Protein AF-F3FXC4-F1 (afdb_monomer)

Foldseek 3Di:
DDPVVVVVVVVPFDPPPDDDQQQDQQRQADAQVRAPADRDHSVRQQVVQVVDVSGPNPDRYDHDDGPVRD

Secondary structure (DSSP, 8-state):
--HHHHHHHHTT------PPP-PPTT-SS--GGG-TT----HHHHHHHHTTSTTGGGG-----PPPTT--

Sequence (70 aa):
PTLAALAAAVGGGTEVVVPANLIPERCEHITPDLLPLISLTQAQIDRVVKHVPGGAANVQDIYPLAPLQA

Organism: NCBI:txid629262

Solvent-accessible surface area (backbone atoms only — not comparable to full-atom values): 4639 Å² total; per-residue (Å²): 139,52,74,69,62,53,51,65,68,57,73,71,68,74,84,74,82,77,73,83,81,61,53,52,90,60,30,78,72,78,53,50,88,48,32,90,76,44,97,52,54,58,72,55,46,53,56,55,31,72,74,38,82,75,31,36,39,62,51,65,80,75,76,71,79,54,91,88,71,114

Mean predicted aligned error: 9.83 Å

pLDDT: mean 78.46, std 13.42, range [51.88, 93.19]

Radius of gyration: 15.81 Å; Cα contacts (8 Å, |Δi|>4): 56; chains: 1; bounding box: 39×22×37 Å

Structure (mmCIF, N/CA/C/O backbone):
data_AF-F3FXC4-F1
#
_entry.id   AF-F3FXC4-F1
#
loop_
_atom_site.group_PDB
_atom_site.id
_atom_site.type_symbol
_atom_site.label_atom_id
_atom_site.label_alt_id
_atom_site.label_comp_id
_atom_site.label_asym_id
_atom_site.label_entity_id
_atom_site.label_seq_id
_atom_site.pdbx_PDB_ins_code
_atom_site.Cartn_x
_atom_site.Cartn_y
_atom_site.Cartn_z
_atom_site.occupancy
_atom_site.B_iso_or_equiv
_atom_site.auth_seq_id
_atom_site.auth_comp_id
_atom_site.auth_asym_id
_atom_site.auth_atom_id
_atom_site.pdbx_PDB_model_num
ATOM 1 N N . PRO A 1 1 ? 27.760 14.193 -19.371 1.00 52.62 1 PRO A N 1
ATOM 2 C CA . PRO A 1 1 ? 26.896 13.102 -19.888 1.00 52.62 1 PRO A CA 1
ATOM 3 C C . PRO A 1 1 ? 26.159 13.523 -21.173 1.00 52.62 1 PRO A C 1
ATOM 5 O O . PRO A 1 1 ? 25.807 14.690 -21.310 1.00 52.62 1 PRO A O 1
ATOM 8 N N . THR A 1 2 ? 25.970 12.602 -22.123 1.00 74.88 2 THR A N 1
ATOM 9 C CA . THR A 1 2 ? 25.203 12.839 -23.362 1.00 74.88 2 THR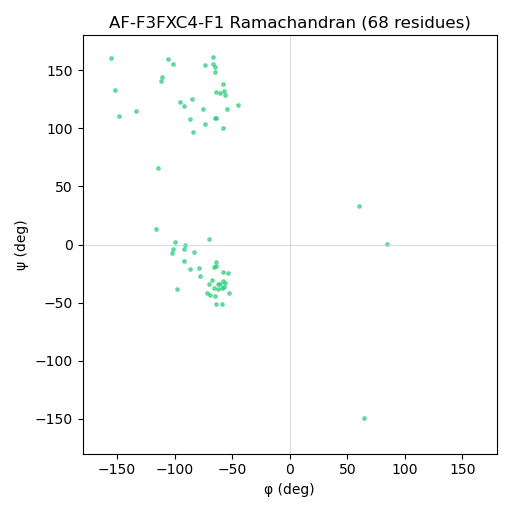 A CA 1
ATOM 10 C C . THR A 1 2 ? 23.808 12.226 -23.244 1.00 74.88 2 THR A C 1
ATOM 12 O O . THR A 1 2 ? 23.612 11.266 -22.498 1.00 74.88 2 THR A O 1
ATOM 15 N N . LEU A 1 3 ? 22.836 12.744 -24.000 1.00 61.84 3 LEU A N 1
ATOM 16 C CA . LEU A 1 3 ? 21.474 12.192 -24.026 1.00 61.84 3 LEU A CA 1
ATOM 17 C C . LEU A 1 3 ? 21.453 10.706 -24.435 1.00 61.84 3 LEU A C 1
ATOM 19 O O . LEU A 1 3 ? 20.647 9.940 -23.918 1.00 61.84 3 LEU A O 1
ATOM 23 N N . ALA A 1 4 ? 22.393 10.275 -25.281 1.00 62.84 4 ALA A N 1
ATOM 24 C CA . ALA A 1 4 ? 22.550 8.876 -25.677 1.00 62.84 4 ALA A CA 1
ATOM 25 C C . ALA A 1 4 ? 22.979 7.961 -24.514 1.00 62.84 4 ALA A C 1
ATOM 27 O O . ALA A 1 4 ? 22.493 6.838 -24.404 1.00 62.84 4 ALA A O 1
ATOM 28 N N . ALA A 1 5 ? 23.847 8.444 -23.618 1.00 61.59 5 ALA A N 1
ATOM 29 C CA . ALA A 1 5 ? 24.266 7.681 -22.442 1.00 61.59 5 ALA A CA 1
ATOM 30 C C . ALA A 1 5 ? 23.128 7.535 -21.416 1.00 61.59 5 ALA A C 1
ATOM 32 O O . ALA A 1 5 ? 23.007 6.493 -20.779 1.00 61.59 5 AL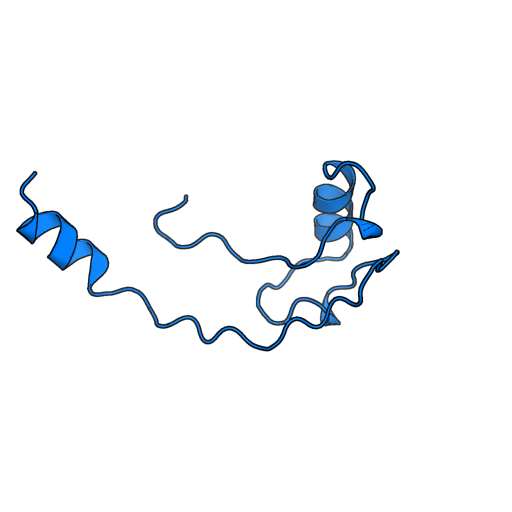A A O 1
ATOM 33 N N . LEU A 1 6 ? 22.264 8.552 -21.296 1.00 56.62 6 LEU A N 1
ATOM 34 C CA . LEU A 1 6 ? 21.061 8.478 -20.466 1.00 56.62 6 LEU A CA 1
ATOM 35 C C . LEU A 1 6 ? 20.024 7.512 -21.066 1.00 56.62 6 LEU A C 1
ATOM 37 O O . LEU A 1 6 ? 19.478 6.682 -20.349 1.00 56.62 6 LEU A O 1
ATOM 41 N N . ALA A 1 7 ? 19.805 7.556 -22.385 1.00 63.03 7 ALA A N 1
ATOM 42 C CA . ALA A 1 7 ? 18.878 6.659 -23.079 1.00 63.03 7 ALA A CA 1
ATOM 43 C C . ALA A 1 7 ? 19.285 5.175 -22.967 1.00 63.03 7 ALA A C 1
ATOM 45 O O . ALA A 1 7 ? 18.429 4.318 -22.760 1.00 63.03 7 ALA A O 1
ATOM 46 N N . ALA A 1 8 ? 20.586 4.871 -23.028 1.00 62.59 8 ALA A N 1
ATOM 47 C CA . ALA A 1 8 ? 21.097 3.511 -22.850 1.00 62.59 8 ALA A CA 1
ATOM 48 C C . ALA A 1 8 ? 20.916 2.976 -21.414 1.00 62.59 8 ALA A C 1
ATOM 50 O O . ALA A 1 8 ? 20.728 1.777 -21.234 1.00 62.59 8 ALA A O 1
ATOM 51 N N . ALA A 1 9 ? 20.933 3.850 -20.402 1.00 60.75 9 ALA A N 1
ATOM 52 C CA . ALA A 1 9 ? 20.692 3.474 -19.006 1.00 60.75 9 ALA A CA 1
ATOM 53 C C . ALA A 1 9 ? 19.197 3.273 -18.685 1.00 60.75 9 ALA A C 1
ATOM 55 O O . ALA A 1 9 ? 18.857 2.506 -17.788 1.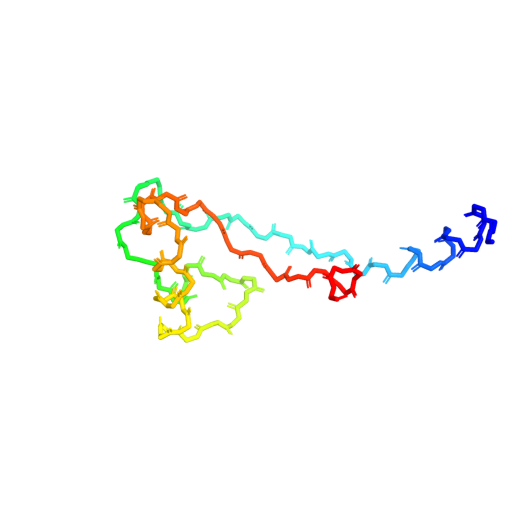00 60.75 9 ALA A O 1
ATOM 56 N N . VAL A 1 10 ? 18.304 3.942 -19.424 1.00 60.59 10 VAL A N 1
ATOM 57 C CA . VAL A 1 10 ? 16.841 3.864 -19.247 1.00 60.59 10 VAL A CA 1
ATOM 58 C C . VAL A 1 10 ? 16.217 2.696 -20.034 1.00 60.59 10 VAL A C 1
ATOM 60 O O . VAL A 1 10 ? 15.150 2.212 -19.667 1.00 60.59 10 VAL A O 1
ATOM 63 N N . GLY A 1 11 ? 16.891 2.179 -21.069 1.00 51.88 11 GLY A N 1
ATOM 64 C CA . GLY A 1 11 ? 16.391 1.108 -21.948 1.00 51.88 11 GLY A CA 1
ATOM 65 C C . GLY A 1 11 ? 16.277 -0.299 -21.337 1.00 51.88 11 GLY A C 1
ATOM 66 O O . GLY A 1 11 ? 15.970 -1.240 -22.062 1.00 51.88 11 GLY A O 1
ATOM 67 N N . GLY A 1 12 ? 16.532 -0.458 -20.035 1.00 53.84 12 GLY A N 1
ATOM 68 C CA . GLY A 1 12 ? 16.432 -1.732 -19.310 1.00 53.84 12 GLY A CA 1
ATOM 69 C C . GLY A 1 12 ? 15.360 -1.754 -18.218 1.00 53.84 12 GLY A C 1
ATOM 70 O O . GLY A 1 12 ? 15.393 -2.635 -17.363 1.00 53.84 12 GLY A O 1
ATOM 71 N N . GLY A 1 13 ? 14.455 -0.771 -18.188 1.00 54.62 13 GLY A N 1
ATOM 72 C CA . GLY A 1 13 ? 13.366 -0.743 -17.216 1.00 54.62 13 GLY A CA 1
ATOM 73 C C . GLY A 1 13 ? 12.420 -1.914 -17.449 1.00 54.62 13 GLY A C 1
ATOM 74 O O . GLY A 1 13 ? 11.698 -1.923 -18.441 1.00 54.62 13 GLY A O 1
ATOM 75 N N . THR A 1 14 ? 12.433 -2.901 -16.552 1.00 56.38 14 THR A N 1
ATOM 76 C CA . THR A 1 14 ? 11.405 -3.942 -16.470 1.00 56.38 14 THR A CA 1
ATOM 77 C C . THR A 1 14 ? 10.040 -3.268 -16.579 1.00 56.38 14 THR A C 1
ATOM 79 O O . THR A 1 14 ? 9.733 -2.400 -15.761 1.00 56.38 14 THR A O 1
ATOM 82 N N . GLU A 1 15 ? 9.240 -3.621 -17.587 1.00 56.34 15 GLU A N 1
ATOM 83 C CA . GLU A 1 15 ? 7.836 -3.211 -17.646 1.00 56.34 15 GLU A CA 1
ATOM 84 C C . GLU A 1 15 ? 7.158 -3.737 -16.379 1.00 56.34 15 GLU A C 1
ATOM 86 O O . GLU A 1 15 ? 6.8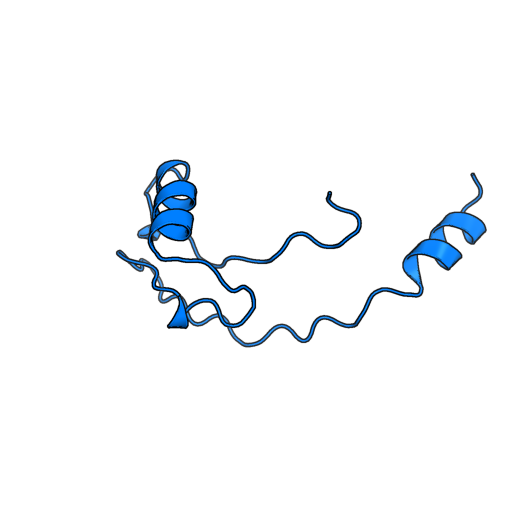72 -4.928 -16.245 1.00 56.34 15 GLU A O 1
ATOM 91 N N . VAL A 1 16 ? 6.978 -2.859 -15.393 1.00 61.41 16 VAL A N 1
ATOM 92 C CA . VAL A 1 16 ? 6.241 -3.192 -14.180 1.00 61.41 16 VAL A CA 1
ATOM 93 C C . VAL A 1 16 ? 4.780 -3.238 -14.591 1.00 61.41 16 VAL A C 1
ATOM 95 O O . VAL A 1 16 ? 4.156 -2.204 -14.817 1.00 61.41 16 VAL A O 1
ATOM 98 N N . VAL A 1 17 ? 4.242 -4.447 -14.739 1.00 64.31 17 VAL A N 1
ATOM 99 C CA . VAL A 1 17 ? 2.804 -4.643 -14.921 1.00 64.31 17 VAL A CA 1
ATOM 100 C C . VAL A 1 17 ? 2.124 -4.160 -13.646 1.00 64.31 17 VAL A C 1
ATOM 102 O O . VAL A 1 17 ? 2.260 -4.782 -12.594 1.00 64.31 17 VAL A O 1
ATOM 105 N N . VAL A 1 18 ? 1.430 -3.027 -13.739 1.00 67.06 18 VAL A N 1
ATOM 106 C CA . VAL A 1 18 ? 0.687 -2.435 -12.627 1.00 67.06 18 VAL A CA 1
ATOM 107 C C . VAL A 1 18 ? -0.713 -3.068 -12.595 1.00 67.06 18 VAL A C 1
ATOM 109 O O . VAL A 1 18 ? -1.508 -2.804 -13.500 1.00 67.06 18 VAL A O 1
ATOM 112 N N . PRO A 1 19 ? -1.033 -3.941 -11.620 1.00 71.25 19 PRO A N 1
ATOM 113 C CA . PRO A 1 19 ? -2.379 -4.448 -11.419 1.00 71.25 19 PRO A CA 1
ATOM 114 C C . PRO A 1 19 ? -3.307 -3.315 -10.971 1.00 71.25 19 PRO A C 1
ATOM 116 O O . PRO A 1 19 ? -2.863 -2.269 -10.497 1.00 71.25 19 PRO A O 1
ATOM 119 N N . ALA A 1 20 ? -4.612 -3.537 -11.115 1.00 77.94 20 ALA A N 1
ATOM 120 C CA . ALA A 1 20 ? -5.605 -2.592 -10.630 1.00 77.94 20 ALA A CA 1
ATOM 121 C C . ALA A 1 20 ? -5.438 -2.360 -9.123 1.00 77.94 20 ALA A C 1
ATOM 123 O O . ALA A 1 20 ? -5.233 -3.301 -8.354 1.00 77.94 20 ALA A O 1
ATOM 124 N N . ASN A 1 21 ? -5.558 -1.099 -8.728 1.00 78.12 21 ASN A N 1
ATOM 125 C CA . ASN A 1 21 ? -5.560 -0.689 -7.338 1.00 78.12 21 ASN A CA 1
ATOM 126 C C . ASN A 1 21 ? -6.728 -1.350 -6.588 1.00 78.12 21 ASN A C 1
ATOM 128 O O . ASN A 1 21 ? -7.869 -1.322 -7.054 1.00 78.12 21 ASN A O 1
ATOM 132 N N . LEU A 1 22 ? -6.426 -1.954 -5.438 1.00 84.69 22 LEU A N 1
ATOM 133 C CA . LEU A 1 22 ? -7.397 -2.654 -4.600 1.00 84.69 22 LEU A CA 1
ATOM 134 C C . LEU A 1 22 ? -7.831 -1.839 -3.375 1.00 84.69 22 LEU A C 1
ATOM 136 O O . LEU A 1 22 ? -8.749 -2.265 -2.677 1.00 84.69 22 LEU A O 1
ATOM 140 N N . ILE A 1 23 ? -7.206 -0.688 -3.097 1.00 85.38 23 ILE A N 1
ATOM 141 C CA . ILE A 1 23 ? -7.545 0.165 -1.955 1.00 85.38 23 ILE A CA 1
ATOM 142 C C . ILE A 1 23 ? -8.853 0.918 -2.259 1.00 85.38 23 ILE A C 1
ATOM 144 O O . ILE A 1 23 ? -8.895 1.733 -3.184 1.00 85.38 23 ILE A O 1
ATOM 148 N N . PRO A 1 24 ? -9.934 0.685 -1.491 1.00 83.06 24 PRO A N 1
ATOM 149 C CA . PRO A 1 24 ? -11.190 1.404 -1.673 1.00 83.06 24 PRO A CA 1
ATOM 150 C C . PRO A 1 24 ? -11.052 2.889 -1.327 1.00 83.06 24 PRO A C 1
ATOM 152 O O . PRO A 1 24 ? -10.243 3.273 -0.478 1.00 83.06 24 PRO A O 1
ATOM 155 N N . GLU A 1 25 ? -11.914 3.728 -1.903 1.00 78.62 25 GLU A N 1
ATOM 156 C CA . GLU A 1 25 ? -11.987 5.129 -1.491 1.00 78.62 25 GLU A CA 1
ATOM 157 C C . GLU A 1 25 ? -12.276 5.238 0.012 1.00 78.62 25 GLU A C 1
ATOM 159 O O . GLU A 1 25 ? -13.196 4.603 0.532 1.00 78.62 25 GLU A O 1
ATOM 164 N N . ARG A 1 26 ? -11.494 6.075 0.708 1.00 80.00 26 ARG A N 1
ATOM 165 C CA . ARG A 1 26 ? -11.588 6.300 2.162 1.00 80.00 26 ARG A CA 1
ATOM 166 C C . ARG A 1 26 ? -11.350 5.040 3.002 1.00 80.00 26 ARG A C 1
ATOM 168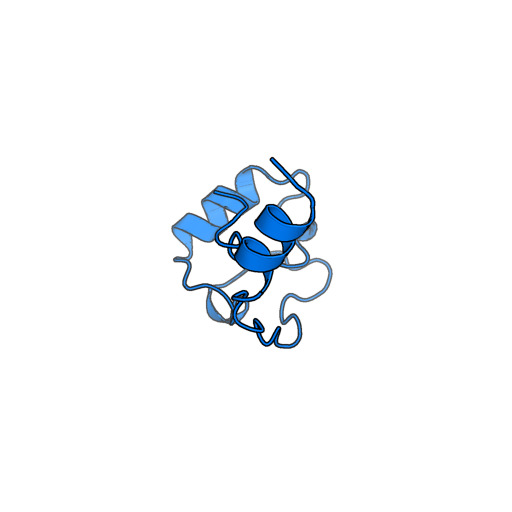 O O . ARG A 1 26 ? -11.931 4.900 4.075 1.00 80.00 26 ARG A O 1
ATOM 175 N N . CYS A 1 27 ? -10.485 4.140 2.537 1.00 86.06 27 CYS A N 1
ATOM 176 C CA . CYS A 1 27 ? -10.064 2.973 3.303 1.00 86.06 27 CYS A CA 1
ATOM 177 C C . CYS A 1 27 ? -9.517 3.382 4.684 1.00 86.06 27 CYS A C 1
ATOM 179 O O . CYS A 1 27 ? -8.507 4.072 4.782 1.00 86.06 27 CYS A O 1
ATOM 181 N N . GLU A 1 28 ? -10.167 2.956 5.767 1.00 87.56 28 GLU A N 1
ATOM 182 C CA . GLU A 1 28 ? -9.709 3.279 7.128 1.00 87.56 28 GLU A CA 1
ATOM 183 C C . GLU A 1 28 ? -8.535 2.403 7.584 1.00 87.56 28 GLU A C 1
ATOM 185 O O . GLU A 1 28 ? -7.792 2.778 8.493 1.00 87.56 28 GLU A O 1
ATOM 190 N N . HIS A 1 29 ? -8.345 1.243 6.949 1.00 89.81 29 HIS A N 1
ATOM 191 C CA . HIS A 1 29 ? -7.301 0.296 7.311 1.00 89.81 29 HIS A CA 1
ATOM 192 C C . HIS A 1 29 ? -6.790 -0.474 6.092 1.00 89.81 29 HIS A C 1
ATOM 194 O O . HIS A 1 29 ? -7.489 -1.322 5.538 1.00 89.81 29 HIS A O 1
ATOM 200 N N . ILE A 1 30 ? -5.552 -0.185 5.694 1.00 91.81 30 ILE A N 1
ATOM 201 C CA . ILE A 1 30 ? -4.885 -0.855 4.575 1.00 91.81 30 ILE A CA 1
ATOM 202 C C . ILE A 1 30 ? -4.247 -2.139 5.089 1.00 91.81 30 ILE A C 1
ATOM 204 O O . ILE A 1 30 ? -3.442 -2.097 6.021 1.00 91.81 30 ILE A O 1
ATOM 208 N N . THR A 1 31 ? -4.579 -3.261 4.460 1.00 91.81 31 THR A N 1
ATOM 209 C CA . THR A 1 31 ? -3.996 -4.571 4.760 1.00 91.81 31 THR A CA 1
ATOM 210 C C . THR A 1 31 ? -3.016 -5.000 3.661 1.00 91.81 31 THR A C 1
ATOM 212 O O . THR A 1 31 ? -3.097 -4.493 2.539 1.00 91.81 31 THR A O 1
ATOM 215 N N . PRO A 1 32 ? -2.093 -5.943 3.938 1.00 89.94 32 PRO A N 1
ATOM 216 C CA . PRO A 1 32 ? -1.135 -6.434 2.946 1.00 89.94 32 PRO A CA 1
ATOM 217 C C . PRO A 1 32 ? -1.786 -6.987 1.673 1.00 89.94 32 PRO A C 1
ATOM 219 O O . PRO A 1 32 ? -1.241 -6.814 0.588 1.00 89.94 32 PRO A O 1
ATOM 222 N N . ASP A 1 33 ? -2.970 -7.593 1.787 1.00 88.38 33 ASP A N 1
ATOM 223 C CA . ASP A 1 33 ? -3.693 -8.173 0.649 1.00 88.38 33 ASP A CA 1
ATOM 224 C C . ASP A 1 33 ? -4.165 -7.117 -0.366 1.00 88.38 33 ASP A C 1
ATOM 226 O O . ASP A 1 33 ? -4.424 -7.440 -1.524 1.00 88.38 33 ASP A O 1
ATOM 230 N N . LEU A 1 34 ? -4.250 -5.846 0.045 1.00 87.19 34 LEU A N 1
ATOM 231 C CA . LEU A 1 34 ? -4.582 -4.723 -0.837 1.00 87.19 34 LEU A CA 1
ATOM 232 C C . LEU A 1 34 ? -3.367 -4.196 -1.612 1.00 87.19 34 LEU A C 1
ATOM 234 O O . LEU A 1 34 ? -3.530 -3.325 -2.463 1.00 87.19 34 LEU A O 1
ATOM 238 N N . LEU A 1 35 ? -2.160 -4.700 -1.323 1.00 87.19 35 LEU A N 1
ATOM 239 C CA . LEU A 1 35 ? -0.890 -4.221 -1.872 1.00 87.19 35 LEU A CA 1
ATOM 240 C C . LEU A 1 35 ? -0.227 -5.287 -2.766 1.00 87.19 35 LEU A C 1
ATOM 242 O O . LEU A 1 35 ? 0.863 -5.770 -2.456 1.00 87.19 35 LEU A O 1
ATOM 246 N N . PRO A 1 36 ? -0.827 -5.655 -3.914 1.00 82.94 36 PRO A N 1
ATOM 247 C CA . PRO A 1 36 ? -0.324 -6.740 -4.766 1.00 82.94 36 PRO A CA 1
ATOM 248 C C . PRO A 1 36 ? 1.059 -6.453 -5.374 1.00 82.94 36 PRO A C 1
ATOM 250 O O . PRO A 1 36 ? 1.715 -7.356 -5.888 1.00 82.94 36 PRO A O 1
ATOM 253 N N . LEU A 1 37 ? 1.501 -5.195 -5.329 1.00 82.19 37 LEU A N 1
ATOM 254 C CA . LEU A 1 37 ? 2.755 -4.719 -5.906 1.00 82.19 37 LEU A CA 1
ATOM 255 C C . LEU A 1 37 ? 3.942 -4.737 -4.944 1.00 82.19 37 LEU A C 1
ATOM 257 O O . LEU A 1 37 ? 5.081 -4.580 -5.385 1.00 82.19 37 LEU A O 1
ATOM 261 N N . ILE A 1 38 ? 3.702 -4.887 -3.640 1.00 84.50 38 ILE A N 1
ATOM 262 C CA . ILE A 1 38 ? 4.756 -4.815 -2.631 1.00 84.50 38 ILE A CA 1
ATOM 263 C C . ILE A 1 38 ? 4.408 -5.662 -1.410 1.00 84.50 38 ILE A C 1
ATOM 265 O O . ILE A 1 38 ? 3.326 -5.575 -0.841 1.00 84.50 38 ILE A O 1
ATOM 269 N N . SER A 1 39 ? 5.368 -6.457 -0.944 1.00 86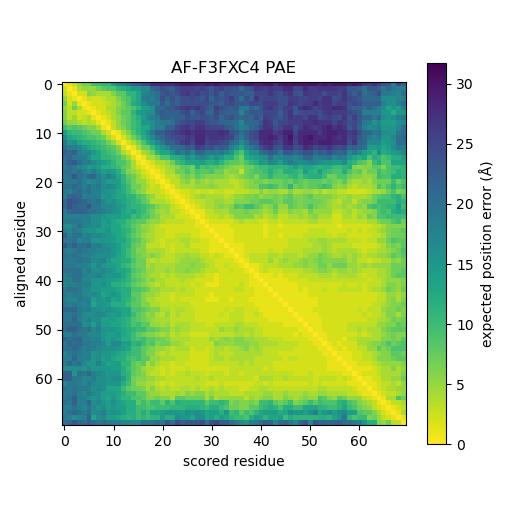.88 39 SER A N 1
ATOM 270 C CA . SER A 1 39 ? 5.212 -7.211 0.298 1.00 86.88 39 SER A CA 1
ATOM 271 C C . SER A 1 39 ? 5.567 -6.332 1.498 1.00 86.88 39 SER A C 1
ATOM 273 O O . SER A 1 39 ? 6.738 -6.199 1.855 1.00 86.88 39 SER A O 1
ATOM 275 N N . LEU A 1 40 ? 4.553 -5.734 2.128 1.00 88.56 40 LEU A N 1
ATOM 276 C CA . LEU A 1 40 ? 4.686 -5.021 3.401 1.00 88.56 40 LEU A CA 1
ATOM 277 C C . LEU A 1 40 ? 3.970 -5.772 4.523 1.00 88.56 40 LEU A C 1
ATOM 279 O O . LEU A 1 40 ? 2.874 -6.298 4.355 1.00 88.56 40 LEU A O 1
ATOM 283 N N . THR A 1 41 ? 4.580 -5.782 5.703 1.00 92.62 41 THR A N 1
ATOM 284 C CA . THR A 1 41 ? 3.901 -6.195 6.937 1.00 92.62 41 THR A CA 1
ATOM 285 C C . THR A 1 41 ? 2.922 -5.115 7.391 1.00 92.62 41 THR A C 1
ATOM 287 O O . THR A 1 41 ? 3.153 -3.929 7.151 1.00 92.62 41 THR A O 1
ATOM 290 N N . GLN A 1 42 ? 1.881 -5.495 8.140 1.00 92.00 42 GLN A N 1
ATOM 291 C CA . GLN A 1 42 ? 0.931 -4.529 8.709 1.00 92.00 42 GLN A CA 1
ATOM 292 C C . GLN A 1 42 ? 1.640 -3.417 9.500 1.00 92.00 42 GLN A C 1
ATOM 294 O O . GLN A 1 42 ? 1.351 -2.241 9.321 1.00 92.00 42 GLN A O 1
ATOM 299 N N . ALA A 1 43 ? 2.660 -3.764 10.293 1.00 93.19 43 ALA A N 1
ATOM 300 C CA . ALA A 1 43 ? 3.426 -2.786 11.064 1.00 93.19 43 ALA A CA 1
ATOM 301 C C . ALA A 1 43 ? 4.174 -1.762 10.184 1.00 93.19 43 ALA A C 1
ATOM 303 O O . ALA A 1 43 ? 4.326 -0.601 10.573 1.00 93.19 43 ALA A O 1
ATOM 304 N N . GLN A 1 44 ? 4.654 -2.172 9.005 1.00 93.12 44 GLN A N 1
ATOM 305 C CA . GLN A 1 44 ? 5.277 -1.258 8.042 1.00 93.12 44 GLN A CA 1
ATOM 306 C C . GLN A 1 44 ? 4.232 -0.353 7.385 1.00 93.12 44 GLN A C 1
ATOM 308 O O . GLN A 1 44 ? 4.477 0.847 7.274 1.00 93.12 44 GLN A O 1
ATOM 313 N N . ILE A 1 45 ? 3.069 -0.901 7.019 1.00 92.75 45 ILE A N 1
ATOM 314 C CA . ILE A 1 45 ? 1.946 -0.133 6.464 1.00 92.75 45 ILE A CA 1
ATOM 315 C C . ILE A 1 45 ? 1.504 0.935 7.469 1.00 92.75 45 ILE A C 1
ATOM 317 O O . ILE A 1 45 ? 1.497 2.121 7.145 1.00 92.75 45 ILE A O 1
ATOM 321 N N . ASP A 1 46 ? 1.258 0.548 8.721 1.00 92.06 46 ASP A N 1
ATOM 322 C CA . ASP A 1 46 ? 0.848 1.462 9.789 1.00 92.06 46 ASP A CA 1
ATOM 323 C C . ASP A 1 46 ? 1.881 2.571 10.014 1.00 92.06 46 ASP A C 1
ATOM 325 O O . 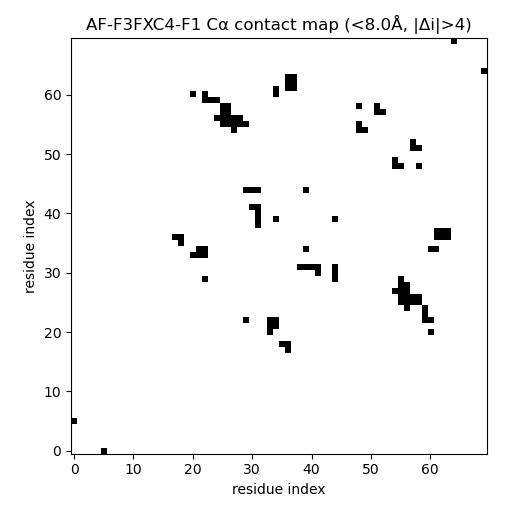ASP A 1 46 ? 1.534 3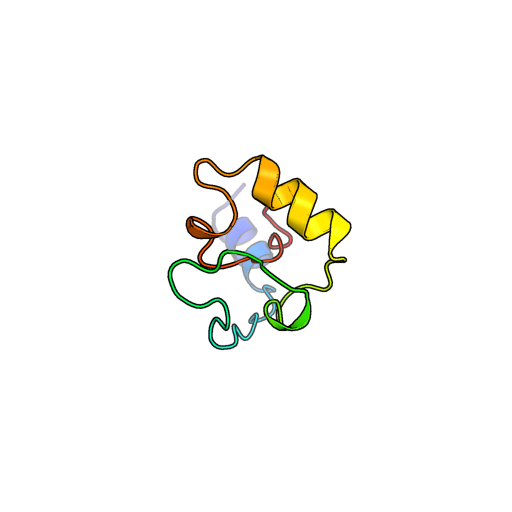.725 10.277 1.00 92.06 46 ASP A O 1
ATOM 329 N N . ARG A 1 47 ? 3.176 2.245 9.908 1.00 92.38 47 ARG A N 1
ATOM 330 C CA . ARG A 1 47 ? 4.244 3.241 10.015 1.00 92.38 47 ARG A CA 1
ATOM 331 C C . ARG A 1 47 ? 4.179 4.248 8.875 1.00 92.38 47 ARG A C 1
ATOM 333 O O . ARG A 1 47 ? 4.326 5.432 9.151 1.00 92.38 47 ARG A O 1
ATOM 340 N N . VAL A 1 48 ? 3.970 3.818 7.634 1.00 89.81 48 VAL A N 1
ATOM 341 C CA . VAL A 1 48 ? 3.840 4.725 6.481 1.00 89.81 48 VAL A CA 1
ATOM 342 C C . VAL A 1 48 ? 2.605 5.607 6.644 1.00 89.81 48 VAL A C 1
ATOM 344 O O . VAL A 1 48 ? 2.717 6.831 6.624 1.00 89.81 48 VAL A O 1
ATOM 347 N N . VAL A 1 49 ? 1.453 4.993 6.916 1.00 91.88 49 VAL A N 1
ATOM 348 C CA . VAL A 1 49 ? 0.160 5.670 7.070 1.00 91.88 49 VAL A CA 1
ATOM 349 C C . VAL A 1 49 ? 0.187 6.739 8.166 1.00 91.88 49 VAL A C 1
ATOM 351 O O . VAL A 1 49 ? -0.396 7.806 7.992 1.00 91.88 49 VAL A O 1
ATOM 354 N N . LYS A 1 50 ? 0.911 6.515 9.273 1.00 92.00 50 LYS A N 1
ATOM 355 C CA . LYS A 1 50 ? 1.077 7.512 10.350 1.00 92.00 50 LYS A CA 1
ATOM 356 C C . LYS A 1 50 ? 1.694 8.836 9.895 1.00 92.00 50 LYS A C 1
ATOM 358 O O . LYS A 1 50 ? 1.496 9.843 10.567 1.00 92.00 50 LYS A O 1
ATOM 363 N N . HIS A 1 51 ? 2.448 8.841 8.798 1.00 90.25 51 HIS A N 1
ATOM 364 C CA . HIS A 1 51 ? 3.064 10.053 8.255 1.00 90.25 51 HIS A CA 1
ATOM 365 C C . HIS A 1 51 ? 2.182 10.741 7.204 1.00 90.25 51 HIS A C 1
ATOM 367 O O . HIS A 1 51 ? 2.537 11.819 6.732 1.00 90.25 51 HIS A O 1
ATOM 373 N N . VAL A 1 52 ? 1.039 10.149 6.844 1.00 90.56 52 VAL A N 1
ATOM 374 C CA . VAL A 1 52 ? 0.102 10.706 5.866 1.00 90.56 52 VAL A CA 1
ATOM 375 C C . VAL A 1 52 ? -0.938 11.559 6.601 1.00 90.56 52 VAL A C 1
ATOM 377 O O . VAL A 1 52 ? -1.679 11.039 7.438 1.00 90.56 52 VAL A O 1
ATOM 380 N N . PRO A 1 53 ? -1.042 12.869 6.310 1.00 89.75 53 PRO A N 1
ATOM 381 C CA . PRO A 1 53 ? -2.135 13.690 6.822 1.00 89.75 53 PRO A CA 1
ATOM 382 C C . PRO A 1 53 ? -3.482 13.088 6.410 1.00 89.75 53 PRO A C 1
ATOM 384 O O . PRO A 1 53 ? -3.684 12.789 5.238 1.00 89.75 53 PRO A O 1
ATOM 387 N N . GLY A 1 54 ? -4.397 12.887 7.360 1.00 86.81 54 GLY A N 1
ATOM 388 C CA . GLY A 1 54 ? -5.663 12.183 7.106 1.00 86.81 54 GLY A CA 1
ATOM 389 C C . GLY A 1 54 ? -5.578 10.651 7.187 1.00 86.81 54 GLY A C 1
ATOM 390 O O . GLY A 1 54 ? -6.599 9.985 7.039 1.00 86.81 54 GLY A O 1
ATOM 391 N N . GLY A 1 55 ? -4.400 10.088 7.476 1.00 90.31 55 GLY A N 1
ATOM 392 C CA . GLY A 1 55 ? -4.208 8.660 7.723 1.00 90.31 55 GLY A CA 1
ATOM 393 C C . GLY A 1 55 ? -4.505 7.788 6.503 1.00 90.31 55 GLY A C 1
ATOM 394 O O . GLY A 1 55 ? -4.316 8.208 5.362 1.00 90.31 55 GLY A O 1
ATOM 395 N N . ALA A 1 56 ? -4.967 6.558 6.752 1.00 88.88 56 ALA A N 1
ATOM 396 C CA . ALA A 1 56 ? -5.202 5.556 5.709 1.00 88.88 56 ALA A CA 1
ATOM 397 C C . ALA A 1 56 ? -6.244 6.027 4.689 1.00 88.88 56 ALA A C 1
ATOM 399 O O . ALA A 1 56 ? -6.094 5.776 3.500 1.00 88.88 56 ALA A O 1
ATOM 400 N N . ALA A 1 57 ? -7.237 6.798 5.141 1.00 89.50 57 ALA A N 1
A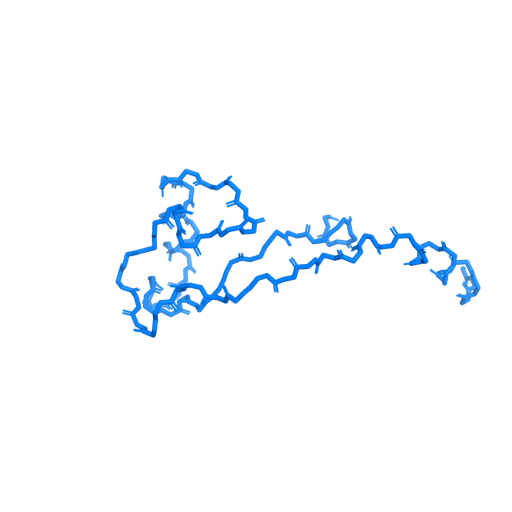TOM 401 C CA . ALA A 1 57 ? -8.308 7.301 4.290 1.00 89.50 57 ALA A CA 1
ATOM 402 C C . ALA A 1 57 ? -7.815 8.260 3.195 1.00 89.50 57 ALA A C 1
ATOM 404 O O . ALA A 1 57 ? -8.534 8.491 2.223 1.00 89.50 57 ALA A O 1
ATOM 405 N N . ASN A 1 58 ? -6.610 8.820 3.350 1.00 89.75 58 ASN A N 1
ATOM 406 C CA . ASN A 1 58 ? -5.973 9.685 2.361 1.00 89.75 58 ASN A CA 1
ATOM 407 C C . ASN A 1 58 ? -4.928 8.950 1.497 1.00 89.75 58 ASN A C 1
ATOM 409 O O . ASN A 1 58 ? -4.274 9.559 0.654 1.00 89.75 58 ASN A O 1
ATOM 413 N N . VAL A 1 59 ? -4.750 7.644 1.696 1.00 88.62 59 VAL A N 1
ATOM 414 C CA . VAL A 1 59 ? -3.878 6.813 0.866 1.00 88.62 59 VAL A CA 1
ATOM 415 C C . VAL A 1 59 ? -4.728 6.148 -0.204 1.00 88.62 59 VAL A C 1
ATOM 417 O O . VAL A 1 59 ? -5.683 5.442 0.101 1.00 88.62 59 VAL A O 1
ATOM 420 N N . GLN A 1 60 ? -4.369 6.386 -1.462 1.00 86.19 60 GLN A N 1
ATOM 421 C CA . GLN A 1 60 ? -5.036 5.762 -2.600 1.00 86.19 60 GLN A CA 1
ATOM 422 C C . GLN A 1 60 ? -4.265 4.554 -3.101 1.00 86.19 60 GLN A C 1
ATOM 424 O O . GLN A 1 60 ? -4.895 3.579 -3.454 1.00 86.19 60 GLN A O 1
ATOM 429 N N . ASP A 1 61 ? -2.935 4.582 -3.123 1.00 86.25 61 ASP A N 1
ATOM 430 C CA . ASP A 1 61 ? -2.135 3.463 -3.625 1.00 86.25 61 ASP A CA 1
ATOM 431 C C . ASP A 1 61 ? -0.731 3.476 -3.003 1.00 86.25 61 ASP A C 1
ATOM 433 O O . ASP A 1 61 ? -0.282 4.513 -2.499 1.00 86.25 61 ASP A O 1
ATOM 437 N N . ILE A 1 62 ? -0.034 2.339 -3.031 1.00 86.88 62 ILE A N 1
ATOM 438 C CA . ILE A 1 62 ? 1.339 2.200 -2.529 1.00 86.88 62 ILE A CA 1
ATOM 439 C C . ILE A 1 62 ? 2.179 1.451 -3.563 1.00 86.88 62 ILE A C 1
ATOM 441 O O . ILE A 1 62 ? 1.993 0.259 -3.798 1.00 86.88 62 ILE A O 1
ATOM 445 N N . TYR A 1 63 ? 3.170 2.148 -4.120 1.00 83.88 63 TYR A N 1
ATOM 446 C CA . TYR A 1 63 ? 4.080 1.610 -5.128 1.00 83.88 63 TYR A CA 1
ATOM 447 C C . TYR A 1 63 ? 5.500 1.436 -4.575 1.00 83.88 63 TYR A C 1
ATOM 449 O O . TYR A 1 63 ? 5.955 2.273 -3.787 1.00 83.88 63 TYR A O 1
ATOM 457 N N . PRO A 1 64 ? 6.232 0.384 -4.991 1.00 79.94 64 PRO A N 1
ATOM 458 C CA . PRO A 1 64 ? 7.658 0.296 -4.717 1.00 79.94 64 PRO A CA 1
ATOM 459 C C . PRO A 1 64 ? 8.403 1.421 -5.443 1.00 79.94 64 PRO A C 1
ATOM 461 O O . PRO A 1 64 ? 8.024 1.833 -6.541 1.00 79.94 64 PRO A O 1
ATOM 464 N N . LEU A 1 65 ? 9.496 1.891 -4.842 1.00 78.62 65 LEU A N 1
ATOM 465 C CA . LEU A 1 65 ? 10.398 2.812 -5.525 1.00 78.62 65 LEU A CA 1
ATOM 466 C C . LEU A 1 65 ? 11.024 2.105 -6.728 1.00 78.62 65 LEU A C 1
ATOM 468 O O . LEU A 1 65 ? 11.538 0.989 -6.612 1.00 78.62 65 LEU A O 1
ATOM 472 N N . ALA A 1 66 ? 10.996 2.764 -7.882 1.00 76.00 66 ALA A N 1
ATOM 473 C CA . ALA A 1 66 ? 11.714 2.288 -9.051 1.00 76.00 66 ALA A CA 1
ATOM 474 C C . ALA A 1 66 ? 13.232 2.331 -8.778 1.00 76.00 66 ALA A C 1
ATOM 476 O O . ALA A 1 66 ? 13.689 3.196 -8.028 1.00 76.00 66 ALA A O 1
ATOM 477 N N . PRO A 1 67 ? 14.048 1.473 -9.420 1.00 63.97 67 PRO A N 1
ATOM 478 C CA . PRO A 1 67 ? 15.493 1.394 -9.168 1.00 63.97 67 PRO A CA 1
ATOM 479 C C . PRO A 1 67 ? 16.255 2.724 -9.292 1.00 63.97 67 PRO A C 1
ATOM 481 O O . PRO A 1 67 ? 17.313 2.885 -8.698 1.00 63.97 67 PRO A O 1
ATOM 484 N N . LEU A 1 68 ? 15.719 3.678 -10.058 1.00 66.00 68 LEU A N 1
ATOM 485 C CA . LEU A 1 68 ? 16.300 5.007 -10.274 1.00 66.00 68 LEU A CA 1
ATOM 486 C C . LEU A 1 68 ? 15.827 6.074 -9.266 1.00 66.00 68 LEU A C 1
ATOM 488 O O . LEU A 1 68 ? 16.235 7.225 -9.375 1.00 66.00 68 LEU A O 1
ATOM 492 N N . GLN A 1 69 ? 14.949 5.721 -8.324 1.00 56.75 69 GLN A N 1
ATOM 493 C CA . GLN A 1 69 ? 14.417 6.615 -7.284 1.00 56.75 69 GLN A CA 1
ATOM 494 C C . GLN A 1 69 ? 15.082 6.410 -5.910 1.00 56.75 69 GLN A C 1
ATOM 496 O O . GLN A 1 69 ? 14.721 7.119 -4.970 1.00 56.75 69 GLN A O 1
ATOM 501 N N . ALA A 1 70 ? 15.986 5.429 -5.791 1.00 54.31 70 ALA A N 1
ATOM 502 C CA . ALA A 1 70 ? 16.716 5.105 -4.563 1.00 54.31 70 ALA A CA 1
ATOM 503 C C . ALA A 1 70 ? 17.872 6.076 -4.279 1.00 54.31 70 ALA A C 1
ATOM 505 O O . ALA A 1 70 ? 18.494 6.566 -5.250 1.00 54.31 70 ALA A O 1
#